Protein AF-A0A0S4UBE1-F1 (afdb_monomer_lite)

Foldseek 3Di:
DVVVLVVQQVAFLVVDDDDPVCPPDVVRDPFPSPDGTSSNRCVVVVVVVVVVVVVLVCCCVVPVPPPPDDRDDDDDWDPPPVRVVVVVPDDVVCVVPD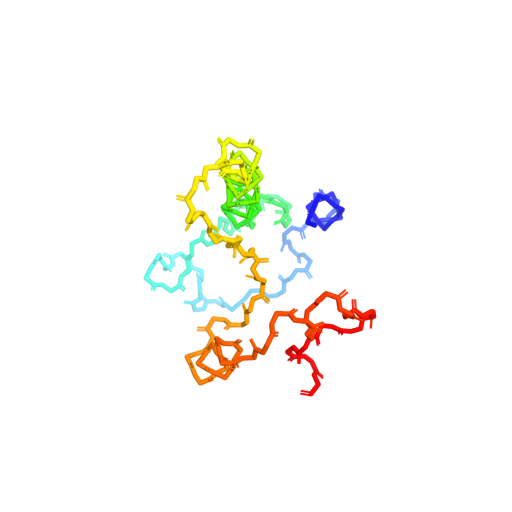DDDDPVVD

Radius of gyration: 17.23 Å; chains: 1; bounding box: 40×27×44 Å

Sequence (106 aa):
MKEVEKLFSELPSSSVTWDPAMLNDKSKTWFELGALTLAQVFNRYFDAFFRCAESSKVNYEGFKDYPGYKYEAVRTVVADMPIFMAEKKRPLEEYDVLKGEPLWRR

Secondary structure (DSSP, 8-state):
-HHHHHHHHHSBGGGS---GGGTT-TTT----TT-SBHHHHTHHHHHHHHHHHHHHHHHHHHHTTSTT-----------SHHHHHHHHHS-HHHHHT--SS-GGG-

Organism: Ralstonia solanacearum (NCBI:txid305)

Structure (mmCIF, N/CA/C/O backbone):
data_AF-A0A0S4UBE1-F1
#
_entry.id   AF-A0A0S4UBE1-F1
#
loop_
_atom_site.group_PDB
_atom_site.id
_atom_site.type_symbol
_atom_site.label_atom_id
_atom_site.label_alt_id
_atom_site.label_comp_id
_atom_site.label_asym_id
_atom_site.label_entity_id
_atom_site.label_seq_id
_atom_site.pdbx_PDB_ins_code
_atom_site.Cartn_x
_atom_site.Cartn_y
_atom_site.Cartn_z
_atom_site.occupancy
_atom_site.B_iso_or_equiv
_atom_site.auth_seq_id
_atom_site.auth_comp_id
_atom_site.auth_asym_id
_atom_site.auth_atom_id
_atom_site.pdbx_PDB_model_num
ATOM 1 N N . MET A 1 1 ? -5.074 2.972 -5.680 1.00 85.12 1 MET A N 1
ATOM 2 C CA . MET A 1 1 ? -5.003 3.497 -4.297 1.00 85.12 1 MET A CA 1
ATOM 3 C C . MET A 1 1 ? -5.752 4.800 -4.054 1.00 85.12 1 MET A C 1
ATOM 5 O O . MET A 1 1 ? -6.423 4.839 -3.038 1.00 85.12 1 MET A O 1
ATOM 9 N N . LYS A 1 2 ? -5.735 5.810 -4.943 1.00 89.62 2 LYS A N 1
ATOM 10 C CA . LYS A 1 2 ? -6.542 7.044 -4.748 1.00 89.62 2 LYS A CA 1
ATOM 11 C C . LYS A 1 2 ? -8.035 6.777 -4.532 1.00 89.62 2 LYS A C 1
ATOM 13 O O . LYS A 1 2 ? -8.653 7.369 -3.662 1.00 89.62 2 LYS A O 1
ATOM 18 N N . GLU A 1 3 ? -8.609 5.856 -5.302 1.00 91.44 3 GLU A N 1
ATOM 19 C CA . GLU A 1 3 ? -10.019 5.473 -5.142 1.00 91.44 3 GLU A CA 1
ATOM 20 C C . GLU A 1 3 ? -10.287 4.818 -3.783 1.00 91.44 3 GLU A C 1
ATOM 22 O O . GLU A 1 3 ? -11.274 5.139 -3.133 1.00 91.44 3 GLU A O 1
ATOM 27 N N . VAL A 1 4 ? -9.378 3.957 -3.317 1.00 92.25 4 VAL A N 1
ATOM 28 C CA . VAL A 1 4 ? -9.477 3.309 -2.000 1.00 92.25 4 VAL A CA 1
ATOM 29 C C . VAL A 1 4 ? -9.366 4.338 -0.879 1.00 92.25 4 VAL A C 1
ATOM 31 O O . VAL A 1 4 ? -10.150 4.294 0.057 1.00 92.25 4 VAL A O 1
ATOM 34 N N . GLU A 1 5 ? -8.436 5.285 -0.986 1.00 95.50 5 GLU A N 1
ATOM 35 C CA . GLU A 1 5 ? -8.296 6.385 -0.029 1.00 95.50 5 GLU A CA 1
ATOM 36 C C . GLU A 1 5 ? -9.561 7.250 0.029 1.00 95.50 5 GLU A C 1
ATOM 38 O O . GLU A 1 5 ? -10.035 7.591 1.114 1.00 95.50 5 GLU A O 1
ATOM 43 N N . LYS A 1 6 ? -10.156 7.553 -1.131 1.00 96.56 6 LYS A N 1
ATOM 44 C CA . LYS A 1 6 ? -11.428 8.276 -1.210 1.00 96.56 6 LYS A CA 1
ATOM 45 C C . LYS A 1 6 ? -12.550 7.503 -0.514 1.00 96.56 6 LYS A C 1
ATOM 47 O O . LYS A 1 6 ? -13.217 8.067 0.345 1.00 96.56 6 LYS A O 1
ATOM 52 N N . LEU A 1 7 ? -12.707 6.214 -0.819 1.00 96.69 7 LEU A N 1
ATOM 53 C CA . LEU A 1 7 ? -13.680 5.345 -0.146 1.00 96.69 7 LEU A CA 1
ATOM 54 C C . LEU A 1 7 ? -13.446 5.324 1.372 1.00 96.69 7 LEU A C 1
ATOM 56 O O . LEU A 1 7 ? -14.376 5.458 2.158 1.00 96.69 7 LEU A O 1
ATOM 60 N N . PHE A 1 8 ? -12.190 5.219 1.800 1.00 97.12 8 PHE A N 1
ATOM 61 C CA . PHE A 1 8 ? -11.817 5.197 3.214 1.00 97.12 8 PHE A CA 1
ATOM 62 C C . PHE A 1 8 ? -12.040 6.546 3.911 1.00 97.12 8 PHE A C 1
ATOM 64 O O . PHE A 1 8 ? -12.178 6.587 5.133 1.00 97.12 8 PHE A O 1
ATOM 71 N N . SER A 1 9 ? -12.089 7.647 3.161 1.00 97.19 9 SER A N 1
ATOM 72 C CA . SER A 1 9 ? -12.392 8.980 3.692 1.00 97.19 9 SER A CA 1
ATOM 73 C C . SER A 1 9 ? -13.875 9.140 4.023 1.00 97.19 9 SER A C 1
ATOM 75 O O . SER A 1 9 ? -14.221 9.941 4.885 1.00 97.19 9 SER A O 1
ATOM 77 N N . GLU A 1 10 ? -14.739 8.366 3.367 1.00 97.25 10 GLU A N 1
ATOM 78 C CA . GLU A 1 10 ? -16.189 8.349 3.594 1.00 97.25 10 GLU A CA 1
ATOM 79 C C . GLU A 1 10 ? -16.589 7.376 4.718 1.00 97.25 10 GLU A C 1
ATOM 81 O O . GLU A 1 10 ? -17.689 7.465 5.264 1.00 97.25 10 GLU A O 1
ATOM 86 N N . LEU A 1 11 ? -15.692 6.459 5.097 1.00 97.12 11 LEU A N 1
ATOM 87 C CA . LEU A 1 11 ? -15.939 5.448 6.120 1.00 97.12 11 LEU A CA 1
ATOM 88 C C . LEU A 1 11 ? -15.436 5.906 7.496 1.00 97.12 11 LEU A C 1
ATOM 90 O O . LEU A 1 11 ? -14.241 6.188 7.645 1.00 97.12 11 LEU A O 1
ATOM 94 N N . PRO A 1 12 ? -16.298 5.929 8.530 1.00 96.06 12 PRO A N 1
ATOM 95 C CA . PRO A 1 12 ? -15.865 6.247 9.881 1.00 96.06 12 PRO A CA 1
ATOM 96 C C . PRO A 1 12 ? -14.947 5.145 10.419 1.00 96.06 12 PRO A C 1
ATOM 98 O O . PRO A 1 12 ? -15.148 3.962 10.138 1.00 96.06 12 PRO A O 1
ATOM 101 N N . SER A 1 13 ? -13.960 5.505 11.237 1.00 92.62 13 SER A N 1
ATOM 102 C CA . SER A 1 13 ? -13.035 4.538 11.852 1.00 92.62 13 SER A CA 1
ATOM 103 C C . SER A 1 13 ? -13.741 3.519 12.754 1.00 92.62 13 SER A C 1
ATOM 105 O O . SER A 1 13 ? -13.271 2.393 12.906 1.00 92.62 13 SER A O 1
ATOM 107 N N . SER A 1 14 ? -14.907 3.883 13.294 1.00 91.50 14 SER A N 1
ATOM 108 C CA . SER A 1 14 ? -15.784 3.017 14.086 1.00 91.50 14 SER A CA 1
ATOM 109 C C . SER A 1 14 ? -16.502 1.934 13.273 1.00 91.50 14 SER A C 1
ATOM 111 O O . SER A 1 14 ? -17.116 1.049 13.863 1.00 91.50 14 SER A O 1
ATOM 113 N N . SER A 1 15 ? -16.428 1.971 11.936 1.00 92.81 15 SER A N 1
ATOM 114 C CA . SER A 1 15 ? -16.978 0.914 11.070 1.00 92.81 15 SER A CA 1
ATOM 115 C C . SER A 1 15 ? -16.190 -0.400 11.136 1.00 92.81 15 SER A C 1
ATOM 117 O O . SER A 1 15 ? -16.681 -1.433 10.683 1.00 92.81 15 SER A O 1
ATOM 119 N N . VAL A 1 16 ? -14.985 -0.376 11.710 1.00 90.31 16 VAL A N 1
ATOM 120 C CA . VAL A 1 16 ? -14.117 -1.541 11.887 1.00 90.31 16 VAL A CA 1
ATOM 121 C C . VAL A 1 16 ? -14.036 -1.887 13.371 1.00 90.31 16 VAL A C 1
ATOM 123 O O . VAL A 1 16 ? -13.796 -1.025 14.215 1.00 90.31 16 VAL A O 1
ATOM 126 N N . THR A 1 17 ? -14.211 -3.167 13.699 1.00 90.31 17 THR A N 1
ATOM 127 C CA . THR A 1 17 ? -13.934 -3.676 15.046 1.00 90.31 17 THR A CA 1
ATOM 128 C C . THR A 1 17 ? -12.434 -3.896 15.196 1.00 90.31 17 THR A C 1
ATOM 130 O O . THR A 1 17 ? -11.874 -4.834 14.632 1.00 90.31 17 THR A O 1
ATOM 133 N N . TRP A 1 18 ? -11.780 -3.012 15.942 1.00 86.56 18 TRP A N 1
ATOM 134 C C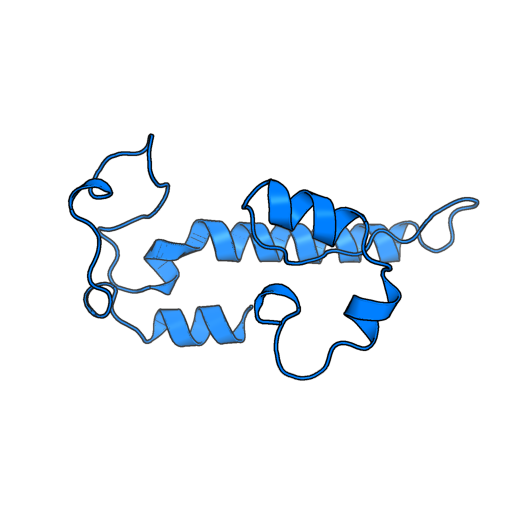A . TRP A 1 18 ? -10.348 -3.096 16.218 1.00 86.56 18 TRP A CA 1
ATOM 135 C C . TRP A 1 18 ? -10.060 -4.110 17.324 1.00 86.56 18 TRP A C 1
ATOM 137 O O . TRP A 1 18 ? -10.790 -4.171 18.314 1.00 86.56 18 TRP A O 1
ATOM 147 N N . ASP A 1 19 ? -8.974 -4.872 17.181 1.00 85.94 19 ASP A N 1
ATOM 148 C CA . ASP A 1 19 ? -8.462 -5.705 18.268 1.00 85.94 19 ASP A CA 1
ATOM 149 C C . ASP A 1 19 ? -8.005 -4.797 19.427 1.00 85.94 19 ASP A C 1
ATOM 151 O O . ASP A 1 19 ? -7.111 -3.962 19.229 1.00 85.94 19 ASP A O 1
ATOM 155 N N . PRO A 1 20 ? -8.568 -4.950 20.642 1.00 81.56 20 PRO A N 1
ATOM 156 C CA . PRO A 1 20 ? -8.146 -4.195 21.814 1.00 81.56 20 PRO A CA 1
ATOM 157 C C . PRO A 1 20 ? -6.642 -4.283 22.088 1.00 81.56 20 PRO A C 1
ATOM 159 O O . PRO A 1 20 ? -6.052 -3.320 22.573 1.00 81.56 20 PRO A O 1
ATOM 162 N N . ALA A 1 21 ? -6.002 -5.405 21.744 1.00 80.69 21 ALA A N 1
ATOM 163 C CA . ALA A 1 21 ? -4.571 -5.609 21.929 1.00 80.69 21 ALA A CA 1
ATOM 164 C C . ALA A 1 21 ? -3.701 -4.752 20.996 1.00 80.69 21 ALA A C 1
ATOM 166 O O . ALA A 1 21 ? -2.501 -4.633 21.256 1.00 80.69 21 ALA A O 1
ATOM 167 N N . MET A 1 22 ? -4.278 -4.179 19.932 1.00 76.06 22 MET A N 1
ATOM 168 C CA . MET A 1 22 ? -3.624 -3.229 19.024 1.00 76.06 22 MET A CA 1
ATOM 169 C C . MET A 1 22 ? -3.818 -1.771 19.459 1.00 76.06 22 MET A C 1
ATOM 171 O O . MET A 1 22 ? -3.111 -0.889 18.970 1.00 76.06 22 MET A O 1
ATOM 175 N N . LEU A 1 23 ? -4.759 -1.495 20.368 1.00 71.19 23 LEU A N 1
ATOM 176 C CA . LEU A 1 23 ? -5.040 -0.139 20.825 1.00 71.19 23 LEU A CA 1
ATOM 177 C C . LEU A 1 23 ? -3.851 0.395 21.641 1.00 71.19 23 LEU A C 1
ATOM 179 O O . LEU A 1 23 ? -3.468 -0.183 22.655 1.00 71.19 23 LEU A O 1
ATOM 183 N N . ASN A 1 24 ? -3.291 1.527 21.207 1.00 68.25 24 ASN A N 1
ATOM 184 C CA . ASN A 1 24 ? -2.226 2.284 21.885 1.00 68.25 24 ASN A CA 1
ATOM 185 C C . ASN A 1 24 ? -0.847 1.606 21.994 1.00 68.25 24 ASN A C 1
ATOM 187 O O . ASN A 1 24 ? 0.028 2.127 22.687 1.00 68.25 24 ASN A O 1
ATOM 191 N N . ASP A 1 25 ? -0.608 0.502 21.283 1.00 78.00 25 ASP A N 1
ATOM 192 C CA . ASP A 1 25 ? 0.695 -0.167 21.26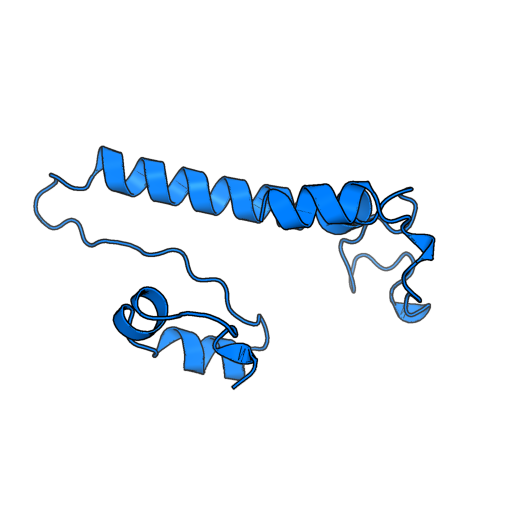7 1.00 78.00 25 ASP A CA 1
ATOM 193 C C . ASP A 1 25 ? 1.424 0.050 19.932 1.00 78.00 25 ASP A C 1
ATOM 195 O O . ASP A 1 25 ? 1.217 -0.665 18.946 1.00 78.00 25 ASP A O 1
ATOM 199 N N . LYS A 1 26 ? 2.336 1.033 19.916 1.00 79.31 26 LYS A N 1
ATOM 200 C CA . LYS A 1 26 ? 3.167 1.347 18.741 1.00 79.31 26 LYS A CA 1
ATOM 201 C C . LYS A 1 26 ? 4.146 0.232 18.361 1.00 79.31 26 LYS A C 1
ATOM 203 O O . LYS A 1 26 ? 4.666 0.249 17.247 1.00 79.31 26 LYS A O 1
ATOM 208 N N . SER A 1 27 ? 4.402 -0.731 19.251 1.00 82.75 27 SER A N 1
ATOM 209 C CA . SER A 1 27 ? 5.195 -1.917 18.904 1.00 82.75 27 SER A CA 1
ATOM 210 C C . SER A 1 27 ? 4.413 -2.897 18.023 1.00 82.75 27 SER A C 1
ATOM 212 O O . SER A 1 27 ? 5.020 -3.687 17.302 1.00 82.75 27 SER A O 1
ATOM 214 N N . LYS A 1 28 ? 3.076 -2.808 18.032 1.00 80.25 28 LYS A N 1
ATOM 215 C CA . LYS A 1 28 ? 2.175 -3.681 17.270 1.00 80.25 28 LYS A CA 1
ATOM 216 C C . LYS A 1 28 ? 1.591 -3.015 16.034 1.00 80.25 28 LYS A C 1
ATOM 218 O O . LYS A 1 28 ? 1.413 -3.684 15.020 1.00 80.25 28 LYS A O 1
ATOM 223 N N . THR A 1 29 ? 1.268 -1.723 16.097 1.00 83.75 29 THR A N 1
ATOM 224 C CA . THR A 1 29 ? 0.685 -1.012 14.954 1.00 83.75 29 THR A CA 1
ATOM 225 C C . THR A 1 29 ? 1.050 0.466 14.903 1.00 83.75 29 THR A C 1
ATOM 227 O O . THR A 1 29 ? 1.290 1.113 15.915 1.00 83.75 29 THR A O 1
ATOM 230 N N . TRP A 1 30 ? 1.058 1.005 13.686 1.00 84.31 30 TRP A N 1
ATOM 231 C CA . TRP A 1 30 ? 1.248 2.426 13.399 1.00 84.31 30 TRP A CA 1
ATOM 232 C C . TRP A 1 30 ? -0.080 3.118 13.046 1.00 84.31 30 TRP A C 1
ATOM 234 O O . TRP A 1 30 ? -0.068 4.197 12.460 1.00 84.31 30 TRP A O 1
ATOM 244 N N . PHE A 1 31 ? -1.217 2.481 13.344 1.00 86.50 31 PHE A N 1
ATOM 245 C CA . PHE A 1 31 ? -2.545 3.036 13.094 1.00 86.50 31 PHE A CA 1
ATOM 246 C C . PHE A 1 31 ? -2.866 4.195 14.038 1.00 86.50 31 PHE A C 1
ATOM 248 O O . PHE A 1 31 ? -2.719 4.091 15.256 1.00 86.50 31 PHE A O 1
ATOM 255 N N . GLU A 1 32 ? -3.398 5.273 13.468 1.00 81.06 32 GLU A N 1
ATOM 256 C CA . GLU A 1 32 ? -3.922 6.419 14.212 1.00 81.06 32 GLU A CA 1
ATOM 257 C C . GLU A 1 32 ? -5.369 6.131 14.643 1.00 81.06 32 GLU A C 1
ATOM 259 O O . GLU A 1 32 ? -6.331 6.663 14.094 1.00 81.06 32 GLU A O 1
ATOM 264 N N . LEU A 1 33 ? -5.537 5.230 15.614 1.00 77.50 33 LEU A N 1
ATOM 265 C CA . LEU A 1 33 ? -6.841 4.679 16.022 1.00 77.50 33 LEU A CA 1
ATOM 266 C C . LEU A 1 33 ? -7.810 5.709 16.640 1.00 77.50 33 LEU A C 1
ATOM 268 O O . LEU A 1 33 ? -8.994 5.421 16.782 1.00 77.50 33 LEU A O 1
ATOM 272 N N . GLY A 1 34 ? -7.329 6.907 16.987 1.00 78.81 34 GLY A N 1
ATOM 273 C CA . GLY A 1 34 ? -8.161 8.035 17.428 1.00 78.81 34 GLY A CA 1
ATOM 274 C C . GLY A 1 34 ? -8.744 8.876 16.288 1.00 78.81 34 GLY A C 1
ATOM 275 O O . GLY A 1 34 ? -9.435 9.860 16.545 1.00 78.81 34 GLY A O 1
ATOM 276 N N . ALA A 1 35 ? -8.443 8.538 15.035 1.00 88.19 35 ALA A N 1
ATOM 277 C CA . ALA A 1 35 ? -8.903 9.298 13.887 1.00 88.19 35 ALA A CA 1
ATOM 278 C C . ALA A 1 35 ? -10.379 9.039 13.550 1.00 88.19 35 ALA A C 1
ATOM 280 O O . ALA A 1 35 ? -10.954 8.021 13.932 1.00 88.19 35 ALA A O 1
ATOM 281 N N . LEU A 1 36 ? -11.002 9.962 12.814 1.00 93.06 36 LEU A N 1
ATOM 282 C CA . LEU A 1 36 ? -12.436 9.924 12.514 1.00 93.06 36 LEU A CA 1
ATOM 283 C C . LEU A 1 36 ? -12.766 9.000 11.344 1.00 93.06 36 LEU A C 1
ATOM 285 O O . LEU A 1 36 ? -13.827 8.381 11.340 1.00 93.06 36 LEU A O 1
ATOM 289 N N . THR A 1 37 ? -11.872 8.900 10.360 1.00 96.56 37 THR A N 1
ATOM 290 C CA . THR A 1 37 ? -12.099 8.129 9.131 1.00 96.56 37 THR A CA 1
ATOM 291 C C . THR A 1 37 ? -11.033 7.066 8.933 1.00 96.56 37 THR A C 1
ATOM 293 O O . THR A 1 37 ? -9.903 7.200 9.412 1.00 96.56 37 THR A O 1
ATOM 296 N N . LEU A 1 38 ? -11.357 6.011 8.185 1.00 95.69 38 LEU A N 1
ATOM 297 C CA . LEU A 1 38 ? -10.367 4.992 7.838 1.00 95.69 38 LEU A CA 1
ATOM 298 C C . LEU A 1 38 ? -9.208 5.582 7.024 1.00 95.69 38 LEU A C 1
ATOM 300 O O . LEU A 1 38 ? -8.073 5.140 7.181 1.00 95.69 38 LEU A O 1
ATOM 304 N N . ALA A 1 39 ? -9.444 6.617 6.213 1.00 95.69 3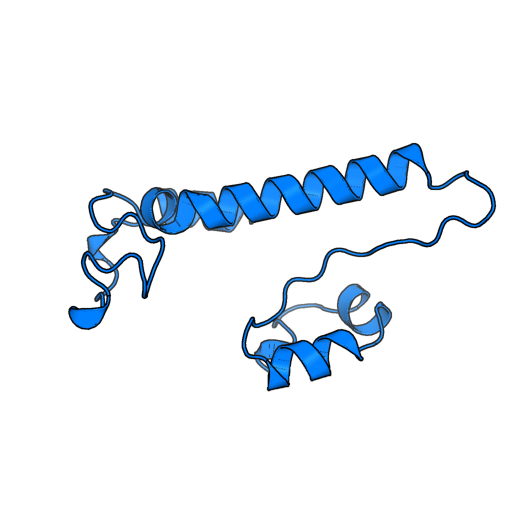9 ALA A N 1
ATOM 305 C CA . ALA A 1 39 ? -8.367 7.264 5.464 1.00 95.69 39 ALA A CA 1
ATOM 306 C C . ALA A 1 39 ? -7.312 7.856 6.398 1.00 95.69 39 ALA A C 1
ATOM 308 O O . ALA A 1 39 ? -6.118 7.700 6.162 1.00 95.69 39 ALA A O 1
ATOM 309 N N . GLN A 1 40 ? -7.748 8.465 7.501 1.00 94.56 40 GLN A N 1
ATOM 310 C CA . GLN A 1 40 ? -6.842 9.001 8.507 1.00 94.56 40 GLN A CA 1
ATOM 311 C C . GLN A 1 40 ? -6.122 7.889 9.283 1.00 94.56 40 GLN A C 1
ATOM 313 O O . GLN A 1 40 ? -4.913 7.987 9.483 1.00 94.56 40 GLN A O 1
ATOM 318 N N . VAL A 1 41 ? -6.825 6.809 9.652 1.00 93.44 41 VAL A N 1
ATOM 319 C CA . VAL A 1 41 ? -6.221 5.646 10.335 1.00 93.44 41 VAL A CA 1
ATOM 320 C C . VAL A 1 41 ? -5.083 5.039 9.502 1.00 93.44 41 VAL A C 1
ATOM 322 O O . VAL A 1 41 ? -4.026 4.706 10.040 1.00 93.44 41 VAL A O 1
ATOM 325 N N . PHE A 1 42 ? -5.286 4.922 8.186 1.00 92.25 42 PHE A N 1
ATOM 326 C CA . PHE A 1 42 ? -4.344 4.309 7.244 1.00 92.25 42 PHE A CA 1
ATOM 327 C C . PHE A 1 42 ? -3.474 5.315 6.474 1.00 92.25 42 PHE A C 1
ATOM 329 O O . PHE A 1 42 ? -2.738 4.902 5.577 1.00 92.25 42 PHE A O 1
ATOM 336 N N . ASN A 1 43 ? -3.505 6.606 6.824 1.00 92.50 43 ASN A N 1
ATOM 337 C CA . ASN A 1 43 ? -2.862 7.690 6.068 1.00 92.50 43 ASN A CA 1
ATOM 338 C C . ASN A 1 43 ? -1.407 7.365 5.702 1.00 92.50 43 ASN A C 1
ATOM 340 O O . ASN A 1 43 ? -1.026 7.384 4.535 1.00 92.50 43 ASN A O 1
ATOM 344 N N . ARG A 1 44 ? -0.618 6.921 6.687 1.00 91.06 44 ARG A N 1
ATOM 345 C CA . ARG A 1 44 ? 0.791 6.550 6.491 1.00 91.06 44 ARG A CA 1
ATOM 346 C C . ARG A 1 44 ? 1.005 5.560 5.337 1.00 91.06 44 ARG A C 1
ATOM 348 O O . ARG A 1 44 ? 2.019 5.641 4.649 1.00 91.06 44 ARG A O 1
ATOM 355 N N . TYR A 1 45 ? 0.085 4.619 5.137 1.00 90.06 45 TYR A N 1
ATOM 356 C CA . TYR A 1 45 ? 0.180 3.608 4.084 1.00 90.06 45 TYR A CA 1
ATOM 357 C C . TYR A 1 45 ? -0.208 4.168 2.717 1.00 90.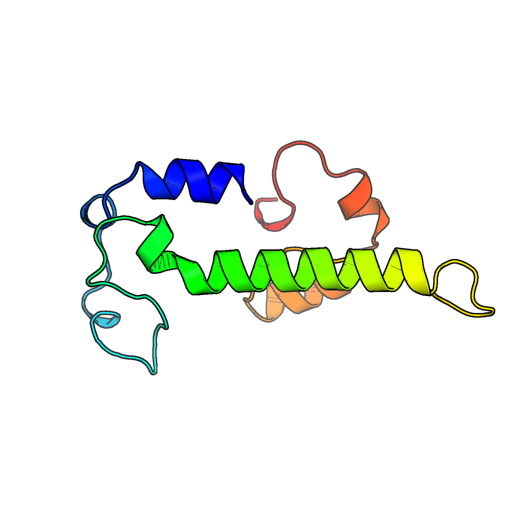06 45 TYR A C 1
ATOM 359 O O . TYR A 1 45 ? 0.459 3.848 1.733 1.00 90.06 45 TYR A O 1
ATOM 367 N N . PHE A 1 46 ? -1.234 5.023 2.651 1.00 92.88 46 PHE A N 1
ATOM 368 C CA . PHE A 1 46 ? -1.567 5.751 1.425 1.00 92.88 46 PHE A CA 1
ATOM 369 C C . PHE A 1 46 ? -0.395 6.640 0.995 1.00 92.88 46 PHE A C 1
ATOM 371 O O . PHE A 1 46 ? 0.089 6.509 -0.130 1.00 92.88 46 PHE A O 1
ATOM 378 N N . ASP A 1 47 ? 0.151 7.431 1.919 1.00 92.31 47 ASP A N 1
ATOM 379 C CA . ASP A 1 47 ? 1.330 8.271 1.697 1.00 92.31 47 ASP A CA 1
ATOM 380 C C . ASP A 1 47 ? 2.544 7.467 1.222 1.00 92.31 47 ASP A C 1
ATOM 382 O O . ASP A 1 47 ? 3.199 7.834 0.243 1.00 92.31 47 ASP A O 1
ATOM 386 N N . ALA A 1 48 ? 2.853 6.353 1.893 1.00 89.88 48 ALA A N 1
ATOM 387 C CA . ALA A 1 48 ? 3.959 5.485 1.503 1.00 89.88 48 ALA A CA 1
ATOM 388 C C . ALA A 1 48 ? 3.756 4.918 0.092 1.00 89.88 48 ALA A C 1
ATOM 390 O O . ALA A 1 48 ? 4.685 4.935 -0.715 1.00 89.88 48 ALA A O 1
ATOM 391 N N . PHE A 1 49 ? 2.538 4.472 -0.231 1.00 90.19 49 PHE A N 1
ATOM 392 C CA . PHE A 1 49 ? 2.210 3.991 -1.567 1.00 90.19 49 PHE A CA 1
ATOM 393 C C . PHE A 1 49 ? 2.431 5.080 -2.623 1.00 90.19 49 PHE A C 1
ATOM 395 O O . PHE A 1 49 ? 3.102 4.823 -3.623 1.00 90.19 49 PHE A O 1
ATOM 402 N N . PHE A 1 50 ? 1.914 6.295 -2.408 1.00 92.31 50 PHE A N 1
ATOM 403 C CA . PHE A 1 50 ? 2.073 7.388 -3.370 1.00 92.31 50 PHE A CA 1
ATOM 404 C C . PHE A 1 50 ? 3.529 7.771 -3.571 1.00 92.31 50 PHE A C 1
ATOM 406 O O . PHE A 1 50 ? 3.961 7.924 -4.709 1.00 92.31 50 PHE A O 1
ATOM 413 N N . ARG A 1 51 ? 4.305 7.864 -2.489 1.00 91.38 51 ARG A N 1
ATOM 414 C CA . ARG A 1 51 ? 5.739 8.159 -2.574 1.00 91.38 51 ARG A CA 1
ATOM 415 C C . ARG A 1 51 ? 6.485 7.100 -3.376 1.00 91.38 51 ARG A C 1
ATOM 417 O O . ARG A 1 51 ? 7.271 7.459 -4.246 1.00 91.38 51 ARG A O 1
ATOM 424 N N . CYS A 1 52 ? 6.225 5.817 -3.128 1.00 89.50 52 CYS A N 1
ATOM 425 C CA . CYS A 1 52 ? 6.851 4.731 -3.883 1.00 89.50 52 CYS A CA 1
ATOM 426 C C . CYS A 1 52 ? 6.451 4.757 -5.365 1.00 89.50 52 CYS A C 1
ATOM 428 O O . CYS A 1 52 ? 7.313 4.621 -6.232 1.00 89.50 52 CYS A O 1
ATOM 430 N N . ALA A 1 53 ? 5.167 4.968 -5.662 1.00 89.81 53 ALA A N 1
ATOM 431 C CA . ALA A 1 53 ? 4.664 5.025 -7.032 1.00 89.81 53 ALA A CA 1
ATOM 432 C C . ALA A 1 53 ? 5.249 6.215 -7.812 1.00 89.81 53 ALA A C 1
ATOM 434 O O . ALA A 1 53 ? 5.774 6.035 -8.910 1.00 89.81 53 ALA A O 1
ATOM 435 N N . GLU A 1 54 ? 5.222 7.418 -7.232 1.00 92.56 54 GLU A N 1
ATOM 436 C CA . GLU A 1 54 ? 5.798 8.613 -7.856 1.00 92.56 54 GLU A CA 1
ATOM 437 C C . GLU A 1 54 ? 7.318 8.488 -7.999 1.00 92.56 54 GLU A C 1
ATOM 439 O O . GLU A 1 54 ? 7.862 8.806 -9.054 1.00 92.56 54 GLU A O 1
ATOM 444 N N . SER A 1 55 ? 8.013 7.953 -6.988 1.00 91.12 55 SER A N 1
ATOM 445 C CA . SER A 1 55 ? 9.458 7.725 -7.072 1.00 91.12 55 SER A CA 1
ATOM 446 C C . SER A 1 55 ? 9.823 6.746 -8.187 1.00 91.12 55 SER A C 1
ATOM 448 O O . SER A 1 55 ? 10.805 6.975 -8.889 1.00 91.12 55 SER A O 1
ATOM 450 N N . SER A 1 56 ? 9.053 5.670 -8.367 1.00 89.75 56 SER A N 1
ATOM 451 C CA . SER A 1 56 ? 9.271 4.713 -9.458 1.00 89.75 56 SER A CA 1
ATOM 452 C C . SER A 1 56 ? 9.021 5.352 -10.820 1.00 89.75 56 SER A C 1
ATOM 454 O O . SER A 1 56 ? 9.826 5.184 -11.733 1.00 89.75 56 SER A O 1
ATOM 456 N N . LYS A 1 57 ? 7.969 6.168 -10.944 1.00 91.69 57 LYS A N 1
ATOM 457 C CA . LYS A 1 57 ? 7.689 6.916 -12.171 1.00 91.69 57 LYS A CA 1
ATOM 458 C C . LYS A 1 57 ? 8.824 7.879 -12.524 1.00 91.69 57 LYS A C 1
ATOM 460 O O . LYS A 1 57 ? 9.278 7.885 -13.662 1.00 91.69 57 LYS A O 1
ATOM 465 N N . VAL A 1 58 ? 9.299 8.669 -11.560 1.00 92.56 58 VAL A N 1
ATOM 466 C CA . VAL A 1 58 ? 10.420 9.604 -11.764 1.00 92.56 58 VAL A CA 1
ATOM 467 C C . VAL A 1 58 ? 11.699 8.854 -12.129 1.00 92.56 58 VAL A C 1
ATOM 469 O O . VAL A 1 58 ? 12.419 9.287 -13.024 1.00 92.56 58 VAL A O 1
ATOM 472 N N . ASN A 1 59 ? 11.971 7.719 -11.478 1.00 91.25 59 ASN A N 1
ATOM 473 C CA . ASN A 1 59 ? 13.110 6.872 -11.815 1.00 91.25 59 ASN A CA 1
ATOM 474 C C . ASN A 1 59 ? 13.022 6.372 -13.267 1.00 91.25 59 ASN A C 1
ATOM 476 O O . ASN A 1 59 ? 13.969 6.542 -14.028 1.00 91.25 59 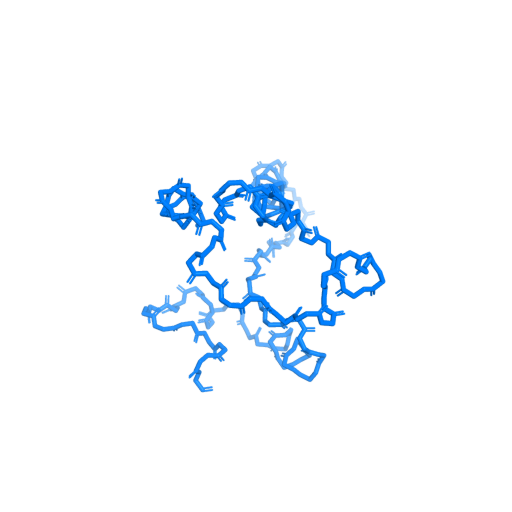ASN A O 1
ATOM 480 N N . TYR A 1 60 ? 11.876 5.831 -13.674 1.00 92.81 60 TYR A N 1
ATOM 481 C CA . TYR A 1 60 ? 11.681 5.376 -15.046 1.00 92.81 60 TYR A CA 1
ATOM 482 C C . TYR A 1 60 ? 11.862 6.513 -16.055 1.00 92.81 60 TYR A C 1
ATOM 484 O O . TYR A 1 60 ? 12.699 6.416 -16.947 1.00 92.81 60 TYR A O 1
ATOM 492 N N . GLU A 1 61 ? 11.135 7.619 -15.899 1.00 93.88 61 GLU A N 1
ATOM 493 C CA . GLU A 1 61 ? 11.198 8.729 -16.856 1.00 93.88 61 GLU A CA 1
ATOM 494 C C . GLU A 1 61 ? 12.589 9.372 -16.930 1.00 93.88 61 GLU A C 1
ATOM 496 O O . GLU A 1 61 ? 13.004 9.801 -18.003 1.00 93.88 61 GLU A O 1
ATOM 501 N N . GLY A 1 62 ? 13.319 9.419 -15.811 1.00 93.81 62 GLY A N 1
ATOM 502 C CA . GLY A 1 62 ? 14.654 10.012 -15.750 1.00 93.81 62 GLY A CA 1
ATOM 503 C C . GLY A 1 62 ? 15.773 9.119 -16.288 1.00 93.81 62 GLY A C 1
ATOM 504 O O . GLY A 1 62 ? 16.779 9.643 -16.763 1.00 93.81 62 GLY A O 1
ATOM 505 N N . PHE A 1 63 ? 15.624 7.792 -16.215 1.00 92.69 63 PHE A N 1
ATOM 506 C CA . PHE A 1 63 ? 16.711 6.852 -16.514 1.00 92.69 63 PHE A CA 1
ATOM 507 C C . PHE A 1 63 ? 16.417 5.863 -17.649 1.00 92.69 63 PHE A C 1
ATOM 509 O O . PHE A 1 63 ? 17.333 5.145 -18.042 1.00 92.69 63 PHE A O 1
ATOM 516 N N . LYS A 1 64 ? 15.205 5.833 -18.222 1.00 92.69 64 LYS A N 1
ATOM 517 C CA . LYS A 1 64 ? 14.827 4.881 -19.290 1.00 92.69 64 LYS A CA 1
ATOM 518 C C . LYS A 1 64 ? 15.764 4.869 -20.503 1.00 92.69 64 LYS A C 1
ATOM 520 O O . LYS A 1 64 ? 15.940 3.813 -21.103 1.00 92.69 64 LYS A O 1
ATOM 525 N N . ASP A 1 65 ? 16.383 6.004 -20.830 1.00 94.00 65 ASP A N 1
ATOM 526 C CA . ASP A 1 65 ? 17.303 6.143 -21.969 1.00 94.00 65 ASP A CA 1
ATOM 527 C C . ASP A 1 65 ? 18.777 5.900 -21.585 1.00 94.00 65 ASP A C 1
ATOM 529 O O . ASP A 1 65 ? 19.670 5.941 -22.434 1.00 94.00 65 ASP A O 1
ATOM 533 N N . TYR A 1 66 ? 19.063 5.659 -20.300 1.00 94.00 66 TYR A N 1
ATOM 534 C CA . TYR A 1 66 ? 20.424 5.480 -19.812 1.00 94.00 66 TYR A CA 1
ATOM 535 C C . TYR A 1 66 ? 20.970 4.095 -20.203 1.00 94.00 66 TYR A C 1
ATOM 537 O O . TYR A 1 66 ? 20.305 3.079 -19.965 1.00 94.00 66 TYR A O 1
ATOM 545 N N . PRO A 1 67 ? 22.199 4.001 -20.749 1.00 93.88 67 PRO A N 1
ATOM 546 C CA . PRO A 1 67 ? 22.794 2.718 -21.100 1.00 93.88 67 PRO A CA 1
ATOM 547 C C . PRO A 1 67 ? 22.878 1.787 -19.883 1.00 93.88 67 PRO A C 1
ATOM 549 O O . PRO A 1 67 ? 23.528 2.100 -18.887 1.00 93.88 67 PRO A O 1
ATOM 552 N N . GLY A 1 68 ? 22.228 0.625 -19.972 1.00 90.06 68 GLY A N 1
ATOM 553 C CA . GLY A 1 68 ? 22.224 -0.382 -18.907 1.00 90.06 68 GLY A CA 1
ATOM 554 C C . GLY A 1 68 ? 21.146 -0.204 -17.834 1.00 90.06 68 GLY A C 1
ATOM 555 O O . GLY A 1 68 ? 21.127 -0.993 -16.887 1.00 90.06 68 GLY A O 1
ATOM 556 N N . TYR A 1 69 ? 20.240 0.770 -17.972 1.00 90.38 69 TYR A N 1
ATOM 557 C CA . TYR A 1 69 ? 19.065 0.863 -17.107 1.00 90.38 69 TYR A CA 1
ATOM 558 C C . TYR A 1 69 ? 18.187 -0.393 -17.223 1.00 90.38 69 TYR A C 1
ATOM 560 O O . TYR A 1 69 ? 17.984 -0.942 -18.308 1.00 90.38 69 TYR A O 1
ATOM 568 N N . LYS A 1 70 ? 17.656 -0.846 -16.085 1.00 86.75 70 LYS A N 1
ATOM 569 C CA . LYS A 1 70 ? 16.679 -1.933 -16.003 1.00 86.75 70 LYS A CA 1
ATOM 570 C C . LYS A 1 70 ? 15.425 -1.393 -15.344 1.00 86.75 70 LYS A C 1
ATOM 572 O O . LYS A 1 70 ? 15.510 -0.754 -14.303 1.00 86.75 70 LYS A O 1
ATOM 577 N N . TYR A 1 71 ? 14.278 -1.672 -15.949 1.00 83.56 71 TYR A N 1
ATOM 578 C CA . TYR A 1 71 ? 12.995 -1.274 -15.393 1.00 83.56 71 TYR A CA 1
ATOM 579 C C . TYR A 1 71 ? 12.760 -1.938 -14.030 1.00 83.56 71 TYR A C 1
ATOM 581 O O . TYR A 1 71 ? 12.796 -3.164 -13.910 1.00 83.56 71 TYR A O 1
ATOM 589 N N . GLU A 1 72 ? 12.498 -1.117 -13.015 1.00 83.25 72 GLU A N 1
ATOM 590 C CA . GLU A 1 72 ? 12.169 -1.561 -11.662 1.00 83.25 72 GLU A CA 1
ATOM 591 C C . GLU A 1 72 ? 10.682 -1.322 -11.385 1.00 83.25 72 GLU A C 1
ATOM 593 O O . GLU A 1 72 ? 10.244 -0.219 -11.049 1.00 83.25 72 GLU A O 1
ATOM 598 N N . ALA A 1 73 ? 9.890 -2.380 -11.544 1.00 82.75 73 ALA A N 1
ATOM 599 C CA . ALA A 1 73 ? 8.456 -2.329 -11.301 1.00 82.75 73 ALA A CA 1
ATOM 600 C C . ALA A 1 73 ? 8.122 -2.257 -9.804 1.00 82.75 73 ALA A C 1
ATOM 602 O O . ALA A 1 73 ? 8.666 -3.007 -8.988 1.00 82.75 73 ALA A O 1
ATOM 603 N N . VAL A 1 74 ? 7.139 -1.426 -9.453 1.00 81.56 74 VAL A N 1
ATOM 604 C CA . VAL A 1 74 ? 6.531 -1.417 -8.116 1.00 81.56 74 VAL A CA 1
ATOM 605 C C . VAL A 1 74 ? 5.432 -2.468 -8.056 1.00 81.56 74 VAL A C 1
ATOM 607 O O . VAL A 1 74 ? 4.487 -2.438 -8.841 1.00 81.56 74 VAL A O 1
ATOM 610 N N . ARG A 1 75 ? 5.536 -3.380 -7.088 1.00 82.75 75 ARG A N 1
ATOM 611 C CA . ARG A 1 75 ? 4.557 -4.447 -6.850 1.00 82.75 75 ARG A CA 1
ATOM 612 C C . ARG A 1 75 ? 3.913 -4.269 -5.481 1.00 82.75 75 ARG A C 1
ATOM 614 O O . ARG A 1 75 ? 4.587 -3.930 -4.511 1.00 82.75 75 ARG A O 1
ATOM 621 N N . THR A 1 76 ? 2.613 -4.528 -5.390 1.00 78.75 76 THR A N 1
ATOM 622 C CA . THR A 1 76 ? 1.920 -4.681 -4.105 1.00 78.75 76 THR A CA 1
ATOM 623 C C . THR A 1 76 ? 1.880 -6.162 -3.760 1.00 78.75 76 THR A C 1
ATOM 625 O O . THR A 1 76 ? 1.414 -6.965 -4.561 1.00 78.75 76 THR A O 1
ATOM 628 N N . VAL A 1 77 ? 2.395 -6.520 -2.588 1.00 83.81 77 VAL A N 1
ATOM 629 C CA . VAL A 1 77 ? 2.527 -7.907 -2.127 1.00 83.81 77 VAL A CA 1
ATOM 630 C C . VAL A 1 77 ? 2.097 -8.006 -0.669 1.00 83.81 77 VAL A C 1
ATOM 632 O O . VAL A 1 77 ? 2.103 -7.009 0.057 1.00 83.81 77 VAL A O 1
ATOM 635 N N . VAL A 1 78 ? 1.733 -9.208 -0.228 1.00 84.19 78 VAL A N 1
ATOM 636 C CA . VAL A 1 78 ? 1.480 -9.462 1.194 1.00 84.19 78 VAL A CA 1
ATOM 637 C C . VAL A 1 78 ? 2.813 -9.436 1.937 1.00 84.19 78 VAL A C 1
ATOM 639 O O . VAL A 1 78 ? 3.794 -10.024 1.487 1.00 84.19 78 VAL A O 1
ATOM 642 N N . ALA A 1 79 ? 2.843 -8.735 3.069 1.00 81.06 79 ALA A N 1
ATOM 643 C CA . ALA A 1 79 ? 4.054 -8.547 3.869 1.00 81.06 79 ALA A CA 1
ATOM 644 C C . ALA A 1 79 ? 4.489 -9.807 4.643 1.00 81.06 79 ALA A C 1
ATOM 646 O O . ALA A 1 79 ? 5.583 -9.830 5.201 1.00 81.06 79 ALA A O 1
ATOM 647 N N . ASP A 1 80 ? 3.645 -10.840 4.688 1.00 86.12 80 ASP A N 1
ATOM 648 C CA . ASP A 1 80 ? 3.983 -12.130 5.282 1.00 86.12 80 ASP A CA 1
ATOM 649 C C . ASP A 1 80 ? 5.185 -12.755 4.560 1.00 86.12 80 ASP A C 1
ATOM 651 O O . ASP A 1 80 ? 5.182 -12.887 3.337 1.00 86.12 80 ASP A O 1
ATOM 655 N N . MET A 1 81 ? 6.228 -13.121 5.309 1.00 84.44 81 MET A N 1
ATOM 656 C CA . MET A 1 81 ? 7.540 -13.461 4.744 1.00 84.44 81 MET A CA 1
ATOM 657 C C . MET A 1 81 ? 7.509 -14.632 3.747 1.00 84.44 81 MET A C 1
ATOM 659 O O . MET A 1 81 ? 8.124 -14.506 2.683 1.00 84.44 81 MET A O 1
ATOM 663 N N . PRO A 1 82 ? 6.813 -15.754 4.020 1.00 86.31 82 PRO A N 1
ATOM 664 C CA . PRO A 1 82 ? 6.635 -16.819 3.036 1.00 86.31 82 PRO A CA 1
ATOM 665 C C . PRO A 1 82 ? 6.007 -16.327 1.727 1.00 86.31 82 PRO A C 1
ATOM 667 O O . PRO A 1 82 ? 6.536 -16.614 0.650 1.00 86.31 82 PRO A O 1
ATOM 670 N N . ILE A 1 83 ? 4.927 -15.544 1.816 1.00 84.88 83 ILE A N 1
ATOM 671 C CA . ILE A 1 83 ? 4.224 -15.013 0.642 1.00 84.88 83 ILE A CA 1
ATOM 672 C C . ILE A 1 83 ? 5.117 -14.014 -0.094 1.00 84.88 83 ILE A C 1
ATOM 674 O O . ILE A 1 83 ? 5.305 -14.133 -1.300 1.00 84.88 83 ILE A O 1
ATOM 678 N N . PHE A 1 84 ? 5.759 -13.095 0.624 1.00 86.38 84 PHE A N 1
ATOM 679 C CA . PHE A 1 84 ? 6.694 -12.125 0.063 1.00 86.38 84 PHE A CA 1
ATOM 680 C C . PHE A 1 84 ? 7.820 -12.798 -0.734 1.00 86.38 84 PHE A C 1
ATOM 682 O O . PHE A 1 84 ? 8.147 -12.372 -1.841 1.00 86.38 84 PHE A O 1
ATOM 689 N N . MET A 1 85 ? 8.405 -13.875 -0.202 1.00 88.75 85 MET A N 1
ATOM 690 C CA . MET A 1 85 ? 9.481 -14.607 -0.875 1.00 88.75 85 MET A CA 1
ATOM 691 C C . MET A 1 85 ? 8.999 -15.344 -2.129 1.00 88.75 85 MET A C 1
ATOM 693 O O . MET A 1 85 ? 9.762 -15.456 -3.091 1.00 88.75 85 MET A O 1
ATOM 697 N N . ALA A 1 86 ? 7.756 -15.832 -2.135 1.00 87.81 86 ALA A N 1
ATOM 698 C CA . ALA A 1 86 ? 7.135 -16.417 -3.319 1.00 87.81 86 ALA A CA 1
ATOM 699 C C . ALA A 1 86 ? 6.858 -15.343 -4.383 1.00 87.81 86 ALA A C 1
ATOM 701 O O . ALA A 1 86 ? 7.303 -15.476 -5.521 1.00 87.81 86 ALA A O 1
ATOM 702 N N . GLU A 1 87 ? 6.222 -14.237 -3.995 1.00 86.31 87 GLU A N 1
ATOM 703 C CA . GLU A 1 87 ? 5.899 -13.101 -4.867 1.00 86.31 87 GLU A CA 1
ATOM 704 C C . GLU A 1 87 ? 7.159 -12.446 -5.462 1.00 86.31 87 GLU A C 1
ATOM 706 O O . GLU A 1 87 ? 7.190 -12.084 -6.637 1.00 86.31 87 GLU A O 1
ATOM 711 N N . LYS A 1 88 ? 8.257 -12.369 -4.699 1.00 85.62 88 LYS A N 1
ATOM 712 C CA . LYS A 1 88 ? 9.553 -11.871 -5.190 1.00 85.62 88 LYS A CA 1
ATOM 713 C C . LYS A 1 88 ? 10.126 -12.720 -6.329 1.00 85.62 88 LYS A C 1
ATOM 715 O O . LYS A 1 88 ? 10.846 -12.194 -7.173 1.00 85.62 88 LYS A O 1
ATOM 720 N N . LYS A 1 89 ? 9.837 -14.025 -6.350 1.00 88.19 89 LYS A N 1
ATOM 721 C CA . LYS A 1 89 ? 10.280 -14.942 -7.412 1.00 88.19 89 LYS A CA 1
ATOM 722 C C . LYS A 1 89 ? 9.346 -14.944 -8.621 1.00 88.19 89 LYS A C 1
ATOM 724 O O . LYS A 1 89 ? 9.724 -15.507 -9.645 1.00 88.19 89 LYS A O 1
ATOM 729 N N . ARG A 1 90 ? 8.154 -14.344 -8.520 1.00 88.56 90 ARG A N 1
ATOM 730 C CA . ARG A 1 90 ? 7.209 -14.305 -9.636 1.00 88.56 90 ARG A CA 1
ATOM 731 C C . ARG A 1 90 ? 7.728 -13.413 -10.773 1.00 88.56 90 ARG A C 1
ATOM 733 O O . ARG A 1 90 ? 8.231 -12.311 -10.497 1.00 88.56 90 ARG A O 1
ATOM 740 N N . PRO A 1 91 ? 7.587 -13.860 -12.034 1.00 90.00 91 PRO A N 1
ATOM 741 C CA . PRO A 1 91 ? 7.836 -13.040 -13.214 1.00 90.00 91 PRO A CA 1
ATOM 742 C C . PRO A 1 91 ? 7.015 -11.748 -13.183 1.00 90.00 91 PRO A C 1
ATOM 744 O O . PRO A 1 91 ? 5.922 -11.705 -12.617 1.00 90.00 91 PRO A O 1
ATOM 747 N N . LEU A 1 92 ? 7.550 -10.676 -13.768 1.00 86.81 92 LEU A N 1
ATOM 748 C CA . LEU A 1 92 ? 6.845 -9.391 -13.816 1.00 86.81 92 LEU A CA 1
ATOM 749 C C . LEU A 1 92 ? 5.604 -9.473 -14.709 1.00 86.81 92 LEU A C 1
ATOM 751 O O . LEU A 1 92 ? 4.569 -8.895 -14.400 1.00 86.81 92 LEU A O 1
ATOM 755 N N . GLU A 1 93 ? 5.709 -10.265 -15.766 1.00 89.00 93 GLU A N 1
ATOM 756 C CA . GLU A 1 93 ? 4.703 -10.469 -16.793 1.00 89.00 93 GLU A CA 1
ATOM 757 C C . GLU A 1 93 ? 3.385 -10.969 -16.189 1.00 89.00 93 GLU A C 1
ATOM 759 O O . GLU A 1 93 ? 2.317 -10.586 -16.655 1.00 89.00 93 GLU A O 1
ATOM 764 N N . GLU A 1 94 ? 3.445 -11.767 -15.114 1.00 88.56 94 GLU A N 1
ATOM 765 C CA . GLU A 1 94 ? 2.260 -12.224 -14.375 1.00 88.56 94 GLU A CA 1
ATOM 766 C C . GLU A 1 94 ? 1.493 -11.070 -13.712 1.00 88.56 94 GLU A C 1
ATOM 768 O O . GLU A 1 94 ? 0.263 -11.119 -13.641 1.00 88.56 94 GLU A O 1
ATOM 773 N N . TYR A 1 95 ? 2.196 -10.034 -13.241 1.00 86.81 95 TYR A N 1
ATOM 774 C CA . TYR A 1 95 ? 1.570 -8.826 -12.699 1.00 86.81 95 TYR A CA 1
ATOM 775 C C . TYR A 1 95 ? 1.018 -7.941 -13.816 1.00 86.81 95 TYR A C 1
ATOM 777 O O . TYR A 1 95 ? -0.068 -7.390 -13.661 1.00 86.81 95 TYR A O 1
ATOM 785 N N . ASP A 1 96 ? 1.716 -7.840 -14.948 1.00 85.44 96 ASP A N 1
ATOM 786 C CA . ASP A 1 96 ? 1.295 -6.992 -16.069 1.00 85.44 96 ASP A CA 1
ATOM 787 C C . ASP A 1 96 ? 0.022 -7.514 -16.754 1.00 85.44 96 ASP A C 1
ATOM 789 O O . ASP A 1 96 ? -0.825 -6.732 -17.193 1.00 85.44 96 ASP A O 1
ATOM 793 N N . VAL A 1 97 ? -0.160 -8.840 -16.817 1.00 89.75 97 VAL A N 1
ATOM 794 C CA . VAL A 1 97 ? -1.393 -9.453 -17.350 1.00 89.75 97 VAL A CA 1
ATOM 795 C C . VAL A 1 97 ? -2.506 -9.582 -16.309 1.00 89.75 97 VAL A C 1
ATOM 797 O O . VAL A 1 97 ? -3.610 -10.026 -16.645 1.00 89.75 97 VAL A O 1
ATOM 800 N N . LEU A 1 98 ? -2.242 -9.225 -15.048 1.00 84.88 98 LEU A N 1
ATOM 801 C CA . LEU A 1 98 ? -3.185 -9.396 -13.952 1.00 84.88 98 LEU A CA 1
ATOM 802 C C . LEU A 1 98 ? -4.437 -8.545 -14.185 1.00 84.88 98 LEU A C 1
ATOM 804 O O . LEU A 1 98 ? -4.410 -7.317 -14.151 1.00 84.88 98 LEU A O 1
ATOM 808 N N . LYS A 1 99 ? -5.572 -9.220 -14.374 1.00 84.00 99 LYS A N 1
ATOM 809 C CA . LYS A 1 99 ? -6.900 -8.605 -14.411 1.00 84.00 99 LYS A CA 1
ATOM 810 C C . LYS A 1 99 ? -7.784 -9.245 -13.350 1.00 84.00 99 LYS A C 1
ATOM 812 O O . LYS A 1 99 ? -7.760 -10.462 -13.173 1.00 84.00 99 LYS A O 1
ATOM 817 N N . GLY A 1 100 ? -8.591 -8.428 -12.680 1.00 84.88 100 GLY A N 1
ATOM 818 C CA . GLY A 1 100 ? -9.521 -8.891 -11.653 1.00 84.88 100 GLY A CA 1
ATOM 819 C C . GLY A 1 100 ? -8.844 -9.093 -10.300 1.00 84.88 100 GLY A C 1
ATOM 820 O O . GLY A 1 100 ? -8.292 -8.148 -9.741 1.00 84.88 100 GLY A O 1
ATOM 821 N N . GLU A 1 101 ? -8.941 -10.303 -9.749 1.00 84.12 101 GLU A N 1
ATOM 822 C CA . GLU A 1 101 ? -8.486 -10.574 -8.385 1.00 84.12 101 GLU A CA 1
ATOM 823 C C . GLU A 1 101 ? -6.962 -10.509 -8.236 1.00 84.12 101 GLU A C 1
ATOM 825 O O . GLU A 1 101 ? -6.235 -11.007 -9.106 1.00 84.12 101 GLU A O 1
ATOM 830 N N . PRO A 1 102 ? -6.472 -9.948 -7.116 1.00 80.62 102 PRO A N 1
ATOM 831 C CA . PRO A 1 102 ? -5.047 -9.851 -6.854 1.00 80.62 102 PRO A CA 1
ATOM 832 C C . PRO A 1 102 ? -4.409 -11.230 -6.639 1.00 80.62 102 PRO A C 1
ATOM 834 O O . PRO A 1 102 ? -5.053 -12.150 -6.139 1.00 80.62 102 PRO A O 1
ATOM 837 N N . LEU A 1 103 ? -3.118 -11.364 -6.966 1.00 81.31 103 LEU A N 1
ATOM 838 C CA . LEU A 1 103 ? -2.399 -12.647 -6.911 1.00 81.31 103 LEU A CA 1
ATOM 839 C C . LEU A 1 103 ? -2.415 -13.302 -5.525 1.00 81.31 103 LEU A C 1
ATOM 841 O O . LEU A 1 103 ? -2.491 -14.519 -5.431 1.00 81.31 103 LEU A O 1
ATOM 845 N N . TRP A 1 104 ? -2.421 -12.508 -4.456 1.00 76.12 104 TRP A N 1
ATOM 846 C CA . TRP A 1 104 ? -2.453 -13.013 -3.082 1.00 76.12 104 TRP A CA 1
ATOM 847 C C . TRP A 1 104 ? -3.816 -13.552 -2.620 1.00 76.12 104 TRP A C 1
ATOM 849 O O . TRP A 1 104 ? -3.947 -13.958 -1.468 1.00 76.12 104 TRP A O 1
ATOM 859 N N . ARG A 1 105 ? -4.849 -13.504 -3.469 1.00 77.38 105 ARG A N 1
ATOM 860 C CA . ARG A 1 105 ? -6.150 -14.145 -3.213 1.00 77.38 105 ARG A CA 1
ATOM 861 C C . ARG A 1 105 ? -6.328 -15.478 -3.943 1.00 77.38 105 ARG A C 1
ATOM 863 O O . ARG A 1 105 ? -7.381 -16.088 -3.793 1.00 77.38 105 ARG A O 1
ATOM 870 N N . ARG A 1 106 ? -5.337 -15.894 -4.731 1.00 69.31 106 ARG A N 1
ATOM 871 C CA . ARG A 1 106 ? -5.372 -17.117 -5.538 1.00 69.31 106 ARG A CA 1
ATOM 872 C C . ARG A 1 106 ? -4.753 -18.304 -4.818 1.00 69.31 106 ARG A C 1
ATOM 874 O O . ARG A 1 106 ? -3.867 -18.078 -3.964 1.00 69.31 106 ARG A O 1
#

pLDDT: mean 87.75, std 6.17, range [68.25, 97.25]